Protein 5YKU (pdb70)

Nearest PDB structures (foldseek):
  5ykv-assembly1_A  TM=1.004E+00  e=8.421E-21  Macrobrachium rosenbergii nodavirus
  6h2b-assembly1_A  TM=9.064E-01  e=2.822E-12  Macrobrachium rosenbergii nodavirus
  6h2b-assembly1_C  TM=8.864E-01  e=3.123E-12  Macrobrachium rosenbergii nodavirus
  6ab6-assembly1_C  TM=8.128E-01  e=1.634E-05  Penaeus vannamei nodavirus
  6ab5-assembly1_A  TM=7.876E-01  e=9.842E-06  Penaeus vannamei nodavirus

Sequence (122 aa):
PVEVSQLTYNADTIGNWVPPTELKQTYTQDITGLKPNSKFIIVPYDRVSSEVLQKCTITCNEVDAVGSISYFDTSAIKCDGYISFQANSIGEATFTLVTDYQGAVDPKPYQYRIIRAIVGNN

Organism: Macrobrachium rosenbergii nodavirus (NCBI:txid222557)

Foldseek 3Di:
DAAPVPKDKDFPDKDFDDDDPDQWDKDKDKDADADAFFKKKKFFDDDDAPLFWKWKKKDWPAPPKDKMAIATRHDPGGRDMMIIDTHHRRGITMMMMTIHTNDDDPDDTTMMIMMGIDHDPD

Secondary structure (DSSP, 8-state):
-B-GGG-EEEEEEEEEPPPPSSSEEEEEEEE-SPPTT-EEEEEE------SS-EEEEEEE-STT-EEEEEEE-SSS-EEEEEEEEE--TTS-EEEEEEEEES--SSPPPPEEEEEEEESBT-

Structure (mmCIF, N/CA/C/O backbone):
data_5YKU
#
_entry.id   5YKU
#
_cell.length_a   72.874
_cell.length_b   72.874
_cell.length_c   47.041
_cell.angle_alpha   90.00
_cell.angle_beta   90.00
_cell.angle_gamma   120.00
#
_symmetry.space_group_name_H-M   'P 32 2 1'
#
loop_
_entity.id
_entity.type
_entity.pdbx_description
1 polymer 'Capsid protein'
2 non-polymer 'ZINC ION'
3 water water
#
loop_
_atom_site.group_PDB
_atom_site.id
_atom_site.type_symbol
_atom_site.label_atom_id
_atom_site.label_alt_id
_atom_site.label_comp_id
_atom_site.label_asym_id
_atom_site.label_entity_id
_atom_site.label_seq_id
_atom_site.pdbx_PDB_ins_code
_atom_site.Cartn_x
_atom_site.Cartn_y
_atom_site.Cartn_z
_atom_site.occupancy
_atom_site.B_iso_or_equiv
_atom_site.auth_seq_id
_atom_site.auth_comp_id
_atom_site.auth_asym_id
_atom_site.auth_atom_id
_atom_site.pdbx_PDB_model_num
ATOM 1 N N . PRO A 1 3 ? 39.332 54.463 7.331 1.00 28.51 4 PRO A N 1
ATOM 2 C CA . PRO A 1 3 ? 38.125 54.395 6.417 1.00 28.75 4 PRO A CA 1
ATOM 3 C C . PRO A 1 3 ? 38.503 54.011 5.041 1.00 29.96 4 PRO A C 1
ATOM 4 O O . PRO A 1 3 ? 39.509 54.412 4.494 1.00 28.89 4 PRO A O 1
ATOM 8 N N . VAL A 1 4 ? 37.625 53.244 4.441 1.00 18.42 5 VAL A N 1
ATOM 9 C CA . VAL A 1 4 ? 37.865 52.698 3.126 1.00 18.65 5 VAL A CA 1
ATOM 10 C C . VAL A 1 4 ? 37.288 53.606 2.046 1.00 18.58 5 VAL A C 1
ATOM 11 O O . VAL A 1 4 ? 36.170 54.008 2.079 1.00 20.06 5 VAL A O 1
ATOM 15 N N . GLU A 1 5 ? 38.123 53.948 1.052 1.00 19.93 6 GLU A N 1
ATOM 16 C CA . GLU A 1 5 ? 37.736 54.772 -0.037 1.00 21.91 6 GLU A CA 1
ATOM 17 C C . GLU A 1 5 ? 36.733 54.081 -0.883 1.00 19.85 6 GLU A C 1
ATOM 18 O O . GLU A 1 5 ? 36.779 52.845 -1.031 1.00 19.13 6 GLU A O 1
ATOM 24 N N . VAL A 1 6 ? 35.840 54.850 -1.521 1.00 20.14 7 VAL A N 1
ATOM 25 C CA . VAL A 1 6 ? 34.779 54.228 -2.25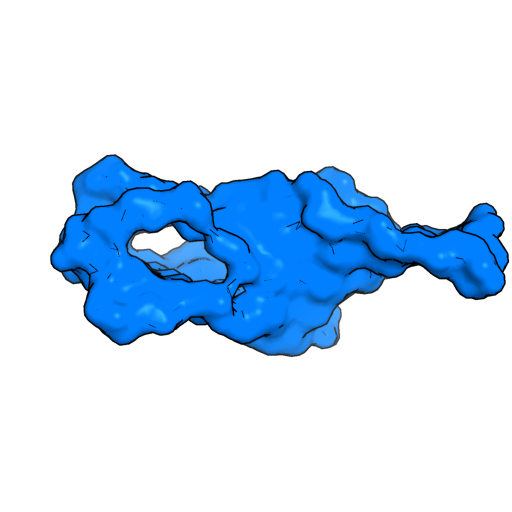7 1.00 20.73 7 VAL A CA 1
ATOM 26 C C . VAL A 1 6 ? 35.232 53.418 -3.415 1.00 22.97 7 VAL A C 1
ATOM 27 O O . VAL A 1 6 ? 34.557 52.408 -3.778 1.00 21.16 7 VAL A O 1
ATOM 31 N N . SER A 1 7 ? 36.331 53.790 -4.106 1.00 19.53 8 SER A N 1
ATOM 32 C CA . SER A 1 7 ? 36.809 52.985 -5.193 1.00 19.51 8 SER A CA 1
ATOM 33 C C . SER A 1 7 ? 37.264 51.570 -4.702 1.00 19.49 8 SER A C 1
ATOM 34 O O . SER A 1 7 ? 37.479 50.698 -5.532 1.00 21.18 8 SER A O 1
ATOM 37 N N . GLN A 1 8 ? 37.421 51.412 -3.371 1.00 19.06 9 GLN A N 1
ATOM 38 C CA . GLN A 1 8 ? 37.879 50.129 -2.845 1.00 18.12 9 GLN A CA 1
ATOM 39 C C . GLN A 1 8 ? 36.719 49.338 -2.202 1.00 17.23 9 GLN A C 1
ATOM 40 O O . GLN A 1 8 ? 36.974 48.414 -1.493 1.00 16.48 9 GLN A O 1
ATOM 46 N N . LEU A 1 9 ? 35.479 49.758 -2.485 1.00 14.50 10 LEU A N 1
ATOM 47 C CA . LEU A 1 9 ? 34.266 49.017 -1.985 1.00 12.84 10 LEU A CA 1
ATOM 48 C C . LEU A 1 9 ? 34.450 47.523 -2.279 1.00 13.45 10 LEU A C 1
ATOM 49 O O . LEU A 1 9 ? 34.799 47.089 -3.321 1.00 13.60 10 LEU A O 1
ATOM 54 N N . THR A 1 10 ? 34.136 46.754 -1.242 1.00 11.35 11 TH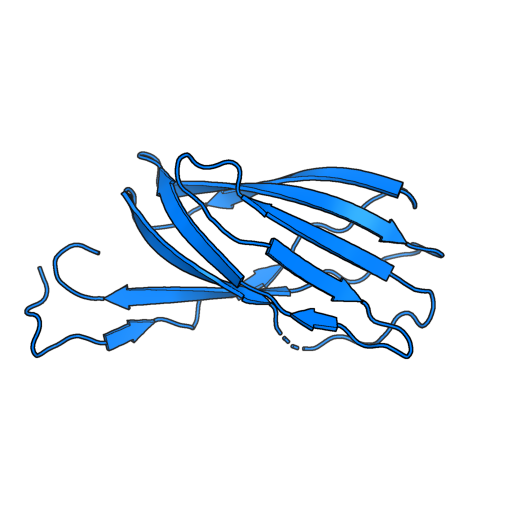R A N 1
ATOM 55 C CA . THR A 1 10 ? 33.966 45.295 -1.320 1.00 11.71 11 THR A CA 1
ATOM 56 C C . THR A 1 10 ? 32.812 44.917 -0.422 1.00 11.01 11 THR A C 1
ATOM 57 O O . THR A 1 10 ? 32.327 45.734 0.356 1.00 11.05 11 THR A O 1
ATOM 61 N N . TYR A 1 11 ? 32.421 43.680 -0.490 1.00 10.31 12 TYR A N 1
ATOM 62 C CA . TYR A 1 11 ? 31.436 43.112 0.450 1.00 10.66 12 TYR A CA 1
ATOM 63 C C . TYR A 1 11 ? 32.033 42.013 1.228 1.00 10.88 12 TYR A C 1
ATOM 64 O O . TYR A 1 11 ? 32.849 41.241 0.732 1.00 12.02 12 TYR A O 1
ATOM 73 N N . ASN A 1 12 ? 31.520 41.804 2.420 1.00 10.59 13 ASN A N 1
ATOM 74 C CA . ASN A 1 12 ? 31.740 40.622 3.189 1.00 10.43 13 ASN A CA 1
ATOM 75 C C . ASN A 1 12 ? 30.357 39.951 3.295 1.00 10.44 13 ASN A C 1
ATOM 76 O O . ASN A 1 12 ? 29.457 40.546 3.927 1.00 10.56 13 ASN A O 1
ATOM 81 N N . ALA A 1 13 ? 30.241 38.783 2.754 1.00 9.70 14 ALA A N 1
ATOM 82 C CA . ALA A 1 13 ? 29.024 37.981 2.807 1.00 10.01 14 ALA A CA 1
ATOM 83 C C . ALA A 1 13 ? 29.239 36.663 3.496 1.00 10.80 14 ALA A C 1
ATOM 84 O O . ALA A 1 13 ? 28.489 35.680 3.332 1.00 11.70 14 ALA A O 1
ATOM 86 N N . ASP A 1 14 ? 30.280 36.564 4.358 1.00 10.99 15 ASP A N 1
ATOM 87 C CA . ASP A 1 14 ? 30.651 35.312 5.022 1.00 12.00 15 ASP A CA 1
ATOM 88 C C . ASP A 1 14 ? 30.093 35.179 6.398 1.00 11.36 15 ASP A C 1
ATOM 89 O O . ASP A 1 14 ? 30.295 34.068 6.964 1.00 15.90 15 ASP A O 1
ATOM 94 N N . THR A 1 15 ? 29.498 36.147 7.008 1.00 11.56 16 THR A N 1
ATOM 95 C CA . THR A 1 15 ? 28.862 35.955 8.339 1.00 12.74 16 THR A CA 1
ATOM 96 C C . THR A 1 15 ? 27.611 35.130 8.133 1.00 12.30 16 THR A C 1
ATOM 97 O O . THR A 1 15 ? 26.664 35.602 7.480 1.00 14.31 16 THR A O 1
ATOM 101 N N . ILE A 1 16 ? 27.564 33.986 8.677 1.00 10.66 17 ILE A N 1
ATOM 102 C CA . ILE A 1 16 ? 26.416 33.063 8.657 1.00 11.09 17 ILE A CA 1
ATOM 103 C C . ILE A 1 16 ? 26.063 32.695 10.047 1.00 10.80 17 ILE A C 1
ATOM 104 O O . ILE A 1 16 ? 26.899 32.729 11.003 1.00 13.08 17 ILE A O 1
ATOM 109 N N . GLY A 1 17 ? 24.825 32.355 10.288 1.00 9.76 18 GLY A N 1
ATOM 110 C CA . GLY A 1 17 ? 24.401 31.886 11.545 1.00 10.28 18 GLY A CA 1
ATOM 111 C C . GLY A 1 17 ? 23.079 31.206 11.521 1.00 9.06 18 GLY A C 1
ATOM 112 O O . GLY A 1 17 ? 22.419 31.054 10.493 1.00 9.48 18 GLY A O 1
ATOM 113 N N . ASN A 1 18 ? 22.678 30.673 12.660 1.00 10.15 19 ASN A N 1
ATOM 114 C CA . ASN A 1 18 ? 21.458 29.917 12.866 1.00 8.83 19 ASN A CA 1
ATOM 115 C C . ASN A 1 18 ? 20.494 30.679 13.697 1.00 8.98 19 ASN A C 1
ATOM 116 O O . ASN A 1 18 ? 20.833 31.305 14.706 1.00 10.01 19 ASN A O 1
ATOM 121 N N . TRP A 1 19 ? 19.238 30.651 13.291 1.00 9.26 20 TRP A N 1
ATOM 122 C CA . TRP A 1 19 ? 18.145 31.087 14.143 1.00 9.09 20 TRP A CA 1
ATOM 123 C C . TRP A 1 19 ? 17.838 30.013 15.176 1.00 8.89 20 TRP A C 1
ATOM 124 O O . TRP A 1 19 ? 17.697 28.838 14.817 1.00 9.19 20 TRP A O 1
ATOM 135 N N . VAL A 1 20 ? 17.773 30.398 16.436 1.00 10.00 21 VAL A N 1
ATOM 136 C CA . VAL A 1 20 ? 17.456 29.427 17.467 1.00 10.06 21 VAL A CA 1
ATOM 137 C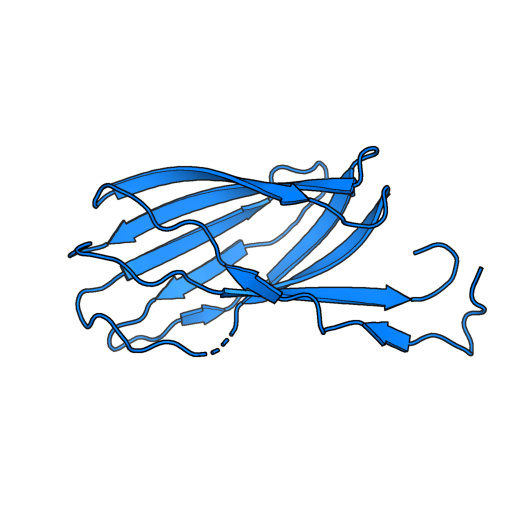 C . VAL A 1 20 ? 16.119 28.720 17.160 1.00 9.76 21 VAL A C 1
ATOM 138 O O . VAL A 1 20 ? 15.151 29.454 16.916 1.00 10.63 21 VAL A O 1
ATOM 142 N N . PRO A 1 21 ? 16.050 27.417 17.189 1.00 8.97 22 PRO A N 1
ATOM 143 C CA . PRO A 1 21 ? 14.766 26.746 16.921 1.00 10.00 22 PRO A CA 1
ATOM 144 C C . PRO A 1 21 ? 13.740 26.961 18.004 1.00 10.15 22 PRO A C 1
ATOM 145 O O . PRO A 1 21 ? 14.081 27.186 19.175 1.00 10.51 22 PRO A O 1
ATOM 149 N N . PRO A 1 22 ? 12.489 26.920 17.663 1.00 9.93 23 PRO A N 1
ATOM 150 C CA . PRO A 1 22 ? 11.430 26.981 18.663 1.00 9.58 23 PRO A CA 1
ATOM 151 C C . PRO A 1 22 ? 11.408 25.692 19.461 1.00 9.10 23 PRO A C 1
ATOM 152 O O . PRO A 1 22 ? 11.911 24.663 19.117 1.00 10.34 23 PRO A O 1
ATOM 156 N N . THR A 1 23 ? 10.780 25.830 20.642 1.00 11.19 24 THR A N 1
ATOM 157 C CA . THR A 1 23 ? 10.567 24.694 21.561 1.00 11.86 24 THR A CA 1
ATOM 158 C C . THR A 1 23 ? 9.126 24.276 21.616 1.00 13.17 24 THR A C 1
ATOM 159 O O . THR A 1 23 ? 8.858 23.367 22.370 1.00 14.33 24 THR A O 1
ATOM 163 N N . GLU A 1 24 ? 8.291 24.964 20.900 1.00 10.94 25 GLU A N 1
ATOM 164 C CA . GLU A 1 24 ? 6.820 24.662 20.856 1.00 10.70 25 GLU A CA 1
ATOM 165 C C . GLU A 1 24 ? 6.401 24.769 19.379 1.00 11.12 25 GLU A C 1
ATOM 166 O O . GLU A 1 24 ? 7.106 25.367 18.548 1.00 12.14 25 GLU A O 1
ATOM 172 N N . LEU A 1 25 ? 5.258 24.237 19.031 1.00 10.38 26 LEU A N 1
ATOM 173 C CA . LEU A 1 25 ? 4.742 24.256 17.661 1.00 11.05 26 LEU A CA 1
ATOM 174 C C . LEU A 1 25 ? 4.381 25.568 17.211 1.00 10.58 26 LEU A C 1
ATOM 175 O O . LEU A 1 25 ? 4.618 25.877 15.984 1.00 11.13 26 LEU A O 1
ATOM 180 N N . LYS A 1 26 ? 3.893 26.477 17.975 1.00 10.83 27 LYS A N 1
ATOM 181 C CA . LYS A 1 26 ? 3.632 27.836 17.689 1.00 10.97 27 LYS A CA 1
ATOM 182 C C . LYS A 1 26 ? 4.385 28.691 18.634 1.00 11.90 27 LYS A C 1
ATOM 183 O O . LYS A 1 26 ? 4.216 28.525 19.867 1.00 13.88 27 LYS A O 1
ATOM 189 N N . GLN A 1 27 ? 5.173 29.653 18.202 1.00 10.72 28 GLN A N 1
ATOM 190 C CA . GLN A 1 27 ? 5.979 30.480 19.114 1.00 11.17 28 GLN A CA 1
ATOM 191 C C . GLN A 1 27 ? 6.227 31.808 18.499 1.00 10.69 28 GLN A C 1
ATOM 192 O O . GLN A 1 27 ? 6.432 31.909 17.248 1.00 11.74 28 GLN A O 1
ATOM 198 N N . THR A 1 28 ? 6.313 32.856 19.247 1.00 10.96 29 THR A N 1
ATOM 199 C CA . THR A 1 28 ? 6.811 34.104 18.893 1.00 11.16 29 THR A CA 1
ATOM 200 C C . THR A 1 28 ? 7.900 34.460 19.844 1.00 12.87 29 THR A C 1
ATOM 201 O O . THR A 1 28 ? 7.700 34.385 21.108 1.00 13.96 29 THR A O 1
ATOM 205 N N . TYR A 1 29 ? 9.094 34.809 19.402 1.00 11.73 30 TYR A N 1
ATOM 206 C CA . TYR A 1 29 ? 10.232 34.989 20.233 1.00 10.52 30 TYR A CA 1
ATOM 207 C C . TYR A 1 29 ? 11.239 35.903 19.569 1.00 11.18 30 TYR A C 1
ATOM 208 O O . TYR A 1 29 ? 11.054 36.286 18.428 1.00 11.55 30 TYR A O 1
ATOM 217 N N . THR A 1 30 ? 12.251 36.308 20.304 1.00 11.07 31 THR A N 1
ATOM 218 C CA . THR A 1 30 ? 13.285 37.151 19.768 1.00 11.74 31 THR A CA 1
ATOM 219 C C . THR A 1 30 ? 14.642 36.536 19.797 1.00 9.95 31 THR A C 1
ATOM 220 O O . THR A 1 30 ? 14.905 35.623 20.522 1.00 12.57 31 THR A O 1
ATOM 224 N N . GLN A 1 31 ? 15.537 37.068 18.986 1.00 9.87 32 GLN A N 1
ATOM 225 C CA . GLN A 1 31 ? 16.955 36.697 18.950 1.00 9.41 32 GLN A CA 1
ATOM 226 C C . GLN A 1 31 ? 17.751 37.916 18.710 1.00 10.21 32 GLN A C 1
ATOM 227 O O . GLN A 1 31 ? 17.464 38.695 17.776 1.00 10.48 32 GLN A O 1
ATOM 233 N N . ASP A 1 32 ? 18.813 38.142 19.460 1.00 10.04 33 ASP A N 1
ATOM 234 C CA . ASP A 1 32 ? 19.773 39.204 19.227 1.00 10.43 33 ASP A CA 1
ATOM 235 C C . ASP A 1 32 ? 20.959 38.725 18.503 1.00 11.17 33 ASP A C 1
ATOM 236 O O . ASP A 1 32 ? 21.656 37.804 18.988 1.00 12.64 33 ASP A O 1
ATOM 241 N N . ILE A 1 33 ? 21.185 39.205 17.311 1.00 10.77 34 ILE A N 1
ATOM 242 C CA . ILE A 1 33 ? 22.436 38.947 16.590 1.00 12.07 34 ILE A CA 1
ATOM 243 C C . ILE A 1 33 ? 23.441 39.889 17.159 1.00 12.52 34 ILE A C 1
ATOM 244 O O . ILE A 1 33 ? 23.169 41.104 17.347 1.00 12.76 34 ILE A O 1
ATOM 249 N N . THR A 1 34 ? 24.633 39.421 17.444 1.00 13.04 35 THR A N 1
ATOM 250 C CA . THR A 1 34 ? 25.656 40.211 18.150 1.00 11.99 35 THR A CA 1
ATOM 251 C C . THR A 1 34 ? 26.966 40.127 17.383 1.00 12.68 35 THR A C 1
ATOM 252 O O . THR A 1 34 ? 27.111 39.391 16.429 1.00 12.99 35 THR A O 1
ATOM 256 N N . GLY A 1 35 ? 27.912 40.993 17.808 1.00 12.56 36 GLY A N 1
ATOM 257 C CA . GLY A 1 35 ? 29.204 40.985 17.214 1.00 12.70 36 GLY A CA 1
ATOM 258 C C . GLY A 1 35 ? 29.342 41.752 15.920 1.00 13.81 36 GLY A C 1
ATOM 259 O O . GLY A 1 35 ? 30.253 41.512 15.131 1.00 16.84 36 GLY A O 1
ATOM 260 N N . LEU A 1 36 ? 28.367 42.575 15.579 1.00 12.49 37 LEU A N 1
ATOM 261 C CA . LEU A 1 36 ? 28.367 43.351 14.320 1.00 11.82 37 LEU A CA 1
ATOM 262 C C . LEU A 1 36 ? 29.056 44.659 14.578 1.00 11.48 37 LEU A C 1
ATOM 263 O O . LEU A 1 36 ? 29.123 45.125 15.723 1.00 12.97 37 LEU A O 1
ATOM 268 N N . LYS A 1 37 ? 29.596 45.294 13.549 1.00 12.24 38 LYS A N 1
ATOM 269 C CA . LYS A 1 37 ? 30.220 46.588 13.749 1.00 10.87 38 LYS A CA 1
ATOM 270 C C . LYS A 1 37 ? 29.166 47.554 14.231 1.00 11.87 38 LYS A C 1
ATOM 271 O O . LYS A 1 37 ? 28.159 47.789 13.539 1.00 10.95 38 LYS A O 1
ATOM 277 N N . PRO A 1 38 ? 29.365 48.267 15.361 1.00 12.10 39 PRO A N 1
ATOM 278 C CA . PRO A 1 38 ? 28.326 49.132 15.790 1.00 11.74 39 PRO A CA 1
ATOM 279 C C . PRO A 1 38 ? 27.966 50.208 14.775 1.00 10.89 39 PRO A C 1
ATOM 280 O O . PRO A 1 38 ? 28.838 50.807 14.124 1.00 12.32 39 PRO A O 1
ATOM 284 N N . ASN A 1 39 ? 26.674 50.403 14.650 1.00 11.43 40 ASN A N 1
ATOM 285 C CA . ASN A 1 39 ? 26.103 51.428 13.733 1.00 12.13 40 ASN A CA 1
ATOM 286 C C . ASN A 1 39 ? 26.270 51.132 12.233 1.00 12.31 40 ASN A C 1
ATOM 287 O O . ASN A 1 39 ? 25.837 51.947 11.433 1.00 12.55 40 ASN A O 1
ATOM 292 N N . SER A 1 40 ? 26.822 49.985 11.862 1.00 10.52 41 SER A N 1
ATOM 293 C CA . SER A 1 40 ? 26.965 49.689 10.432 1.00 10.76 41 SER A CA 1
ATOM 294 C C . SER A 1 40 ? 25.617 49.256 9.869 1.00 10.05 41 SER A C 1
ATOM 295 O O . SER A 1 40 ? 24.735 48.781 10.574 1.00 10.36 41 SER A O 1
ATOM 298 N N . LYS A 1 41 ? 25.508 49.406 8.569 1.00 9.87 42 LYS A N 1
ATOM 299 C CA . LYS A 1 41 ? 24.300 49.073 7.771 1.00 9.96 42 LYS A CA 1
ATOM 300 C C . LYS A 1 41 ? 24.586 47.766 7.054 1.00 8.63 42 LYS A C 1
ATOM 301 O O . LYS A 1 41 ? 25.623 47.531 6.457 1.00 9.33 42 LYS A O 1
ATOM 307 N N . PHE A 1 42 ? 23.590 46.892 7.092 1.00 8.65 43 PHE A N 1
ATOM 308 C CA . PHE A 1 42 ? 23.661 45.509 6.619 1.00 8.17 43 PHE A CA 1
ATOM 309 C C . PHE A 1 42 ? 22.446 45.156 5.845 1.00 8.36 43 PHE A C 1
ATOM 310 O O . PHE A 1 42 ? 21.329 45.768 5.968 1.00 9.09 43 PHE A O 1
ATOM 318 N N . ILE A 1 43 ? 22.568 44.062 5.078 1.00 9.03 44 ILE A N 1
ATOM 319 C CA . ILE A 1 43 ? 21.418 43.263 4.577 1.00 9.93 44 ILE A CA 1
ATOM 320 C C . ILE A 1 43 ? 21.555 41.879 5.138 1.00 8.80 44 ILE A C 1
ATOM 321 O O . ILE A 1 43 ? 22.660 41.311 5.096 1.00 10.21 44 ILE A O 1
ATOM 326 N N . ILE A 1 44 ? 20.508 41.294 5.645 1.00 7.97 45 ILE A N 1
ATOM 327 C CA . ILE A 1 44 ? 20.479 39.852 6.030 1.00 7.96 45 ILE A CA 1
ATOM 328 C C . ILE A 1 44 ? 19.512 39.143 5.087 1.00 8.29 45 ILE A C 1
ATOM 329 O O . ILE A 1 44 ? 18.380 39.649 4.827 1.00 8.28 45 ILE A O 1
ATOM 334 N N . VAL A 1 45 ? 19.969 38.028 4.616 1.00 7.86 46 VAL A N 1
ATOM 335 C CA . VAL A 1 45 ? 19.192 37.177 3.710 1.00 8.36 46 VAL A CA 1
ATOM 336 C C . VAL A 1 45 ? 19.130 35.763 4.213 1.00 7.80 46 VAL A C 1
ATOM 337 O O . VAL A 1 45 ? 20.025 35.333 4.960 1.00 9.12 46 VAL A O 1
ATOM 341 N N . PRO A 1 46 ? 18.093 35.030 3.941 1.00 7.98 47 PRO A N 1
ATOM 342 C CA . PRO A 1 46 ? 18.039 33.610 4.242 1.00 7.79 47 PRO A CA 1
ATOM 343 C C . PRO A 1 46 ? 18.902 32.824 3.342 1.00 7.25 47 PRO A C 1
ATOM 344 O O . PRO A 1 46 ? 19.108 33.208 2.187 1.00 8.55 47 PRO A O 1
ATOM 348 N N . TYR A 1 47 ? 19.394 31.716 3.804 1.00 7.73 48 TYR A N 1
ATOM 349 C CA . TYR A 1 47 ? 19.971 30.661 2.923 1.00 7.37 48 TYR A CA 1
ATOM 350 C C . TYR A 1 47 ? 19.496 29.350 3.453 1.00 7.86 48 TYR A C 1
ATOM 351 O O . TYR A 1 47 ? 18.904 29.277 4.547 1.00 8.06 48 TYR A O 1
ATOM 368 N N . ASP A 1 49 ? 20.718 25.126 3.775 1.00 8.68 50 ASP A N 1
ATOM 369 C CA . ASP A 1 49 ? 21.523 23.925 3.585 1.00 9.59 50 ASP A CA 1
ATOM 370 C C . ASP A 1 49 ? 21.011 22.995 4.669 1.00 8.93 50 ASP A C 1
ATOM 371 O O . ASP A 1 49 ? 21.574 22.974 5.782 1.00 9.89 50 ASP A O 1
ATOM 376 N N . ARG A 1 50 ? 19.907 22.321 4.406 1.00 7.79 51 ARG A N 1
ATOM 377 C CA . ARG A 1 50 ? 19.080 21.798 5.511 1.00 8.20 51 ARG A CA 1
ATOM 378 C C . ARG A 1 50 ? 18.137 20.766 5.002 1.00 8.10 51 ARG A C 1
ATOM 379 O O . ARG A 1 50 ? 17.351 21.013 4.052 1.00 8.99 51 ARG A O 1
ATOM 387 N N . VAL A 1 51 ? 18.163 19.570 5.569 1.00 9.51 52 VAL A N 1
ATOM 388 C CA . VAL A 1 51 ? 17.231 18.546 5.269 1.00 9.24 52 VAL A CA 1
ATOM 389 C C . VAL A 1 51 ? 15.842 18.969 5.654 1.00 9.07 52 VAL A C 1
ATOM 390 O O . VAL A 1 51 ? 15.621 19.448 6.770 1.00 10.76 52 VAL A O 1
ATOM 394 N N .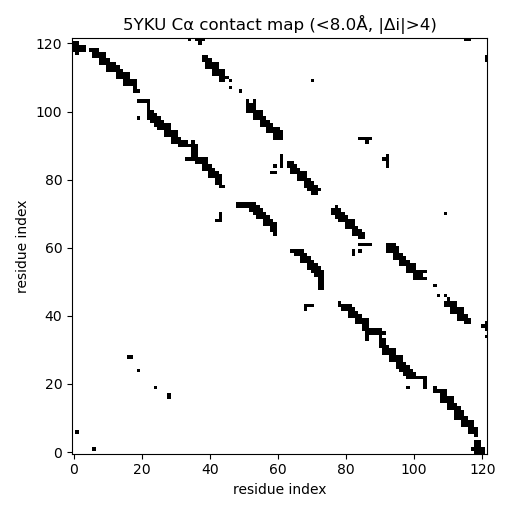 SER A 1 52 ? 14.910 18.825 4.777 1.00 9.80 53 SER A N 1
ATOM 395 C CA . SER A 1 52 ? 13.495 19.123 5.083 1.00 9.65 53 SER A CA 1
ATOM 396 C C . SER A 1 52 ? 12.946 18.234 6.178 1.00 10.01 53 SER A C 1
ATOM 397 O O . SER A 1 52 ? 13.160 17.016 6.126 1.00 10.99 53 SER A O 1
ATOM 400 N N . SER A 1 53 ? 12.220 18.815 7.102 1.00 9.28 54 SER A N 1
ATOM 401 C CA . SER A 1 53 ? 11.505 18.004 8.112 1.00 10.05 54 SER A CA 1
ATOM 402 C C . SER A 1 53 ? 10.358 17.281 7.518 1.00 10.70 54 SER A C 1
ATOM 403 O O . SER A 1 53 ? 9.886 16.320 8.192 1.00 12.29 54 SER A O 1
ATOM 406 N N . GLU A 1 54 ? 9.859 17.707 6.414 1.00 10.50 55 GLU A N 1
ATOM 407 C CA . GLU A 1 54 ? 8.630 17.191 5.839 1.00 12.07 55 GLU A CA 1
ATOM 408 C C . GLU A 1 54 ? 7.415 17.455 6.737 1.00 11.65 55 GLU A C 1
ATOM 409 O O . GLU A 1 54 ? 6.349 16.842 6.464 1.00 14.89 55 GLU A O 1
ATOM 415 N N . VAL A 1 55 ? 7.511 18.259 7.754 1.00 10.20 56 VAL A N 1
ATOM 416 C CA . VAL A 1 55 ? 6.446 18.534 8.709 1.00 10.52 56 VAL A CA 1
ATOM 417 C C . VAL A 1 55 ? 6.197 20.010 8.820 1.00 9.91 56 VAL A C 1
ATOM 418 O O . VAL A 1 55 ? 5.805 20.546 9.871 1.00 10.32 56 VAL A O 1
ATOM 422 N N . LEU A 1 56 ? 6.351 20.707 7.678 1.00 9.47 57 LEU A N 1
ATOM 423 C CA . LEU A 1 56 ? 5.753 21.993 7.504 1.00 9.22 57 LEU A CA 1
ATOM 424 C C . LEU A 1 56 ? 6.206 23.017 8.529 1.00 9.20 57 LEU A C 1
ATOM 425 O O . LEU A 1 56 ? 5.465 23.534 9.372 1.00 10.37 57 LEU A O 1
ATOM 430 N N . GLN A 1 57 ? 7.508 23.290 8.592 1.00 8.50 58 GLN A N 1
ATOM 431 C CA . GLN A 1 57 ? 8.125 24.158 9.570 1.00 8.29 58 GLN A CA 1
ATOM 432 C C . GLN A 1 57 ? 8.213 25.555 8.988 1.00 8.36 58 GLN A C 1
ATOM 433 O O . GLN A 1 57 ? 9.097 25.883 8.166 1.00 9.80 58 GLN A O 1
ATOM 439 N N . LYS A 1 58 ? 7.286 26.430 9.332 1.00 8.41 59 LYS A N 1
ATOM 440 C CA . LYS A 1 58 ? 7.206 27.786 8.840 1.00 8.41 59 LYS A CA 1
ATOM 441 C C . LYS A 1 58 ? 7.831 28.766 9.821 1.00 8.88 59 LYS A C 1
ATOM 442 O O . LYS A 1 58 ? 7.537 28.711 11.039 1.00 8.93 59 LYS A O 1
ATOM 448 N N . CYS A 1 59 ? 8.687 29.651 9.318 1.00 8.02 60 CYS A N 1
ATOM 449 C CA . CYS A 1 59 ? 9.253 30.698 10.165 1.00 8.63 60 CYS A CA 1
ATOM 450 C C . CYS A 1 59 ? 9.257 32.006 9.408 1.00 8.85 60 CYS A C 1
ATOM 451 O O . CYS A 1 59 ? 9.627 32.016 8.226 1.00 9.95 60 CYS A O 1
ATOM 454 N N . THR A 1 60 ? 8.838 33.038 10.073 1.00 9.12 61 THR A N 1
ATOM 455 C CA . THR A 1 60 ? 8.827 34.396 9.522 1.00 9.32 61 THR A CA 1
ATOM 456 C C . THR A 1 60 ? 9.575 35.320 10.418 1.00 9.90 61 THR A C 1
ATOM 457 O O . THR A 1 60 ? 9.354 35.258 11.688 1.00 11.14 61 THR A O 1
ATOM 461 N N . ILE A 1 61 ? 10.431 36.157 9.908 1.00 9.44 62 ILE A N 1
ATOM 462 C CA . ILE A 1 61 ? 11.329 37.001 10.712 1.00 9.55 62 ILE A CA 1
ATOM 463 C C . ILE A 1 61 ? 11.227 38.410 10.287 1.00 9.61 62 ILE A C 1
ATOM 464 O O . ILE A 1 61 ? 11.242 38.723 9.094 1.00 9.36 62 ILE A O 1
ATOM 469 N N . THR A 1 62 ? 11.166 39.319 11.282 1.00 9.60 63 THR A N 1
ATOM 470 C CA . THR A 1 62 ? 11.287 40.738 11.062 1.00 9.78 63 THR A CA 1
ATOM 471 C C . THR A 1 62 ? 12.321 41.296 12.048 1.00 9.83 63 THR A C 1
ATOM 472 O O . THR A 1 62 ? 12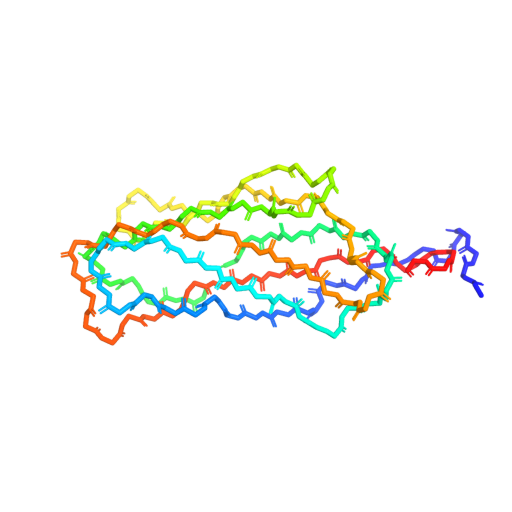.675 40.597 13.029 1.00 10.47 63 THR A O 1
ATOM 476 N N . CYS A 1 63 ? 12.768 42.514 11.838 1.00 9.47 64 CYS A N 1
ATOM 477 C CA . CYS A 1 63 ? 13.771 43.150 12.719 1.00 9.28 64 CYS A CA 1
ATOM 478 C C . CYS A 1 63 ? 13.161 44.287 13.517 1.00 10.54 64 CYS A C 1
ATOM 479 O O . CYS A 1 63 ? 12.361 45.059 12.960 1.00 11.14 64 CYS A O 1
ATOM 482 N N . ASN A 1 64 ? 13.488 44.333 14.782 1.00 10.46 65 ASN A N 1
ATOM 483 C CA . ASN A 1 64 ? 12.911 45.329 15.713 1.00 10.24 65 ASN A CA 1
ATOM 484 C C . ASN A 1 64 ? 13.689 46.588 15.712 1.00 11.51 65 ASN A C 1
ATOM 485 O O . ASN A 1 64 ? 13.209 47.541 16.329 1.00 13.38 65 ASN A O 1
ATOM 490 N N . GLU A 1 65 ? 14.820 46.706 15.085 1.00 10.32 66 GLU A N 1
ATOM 491 C CA . GLU A 1 65 ? 15.648 47.923 15.093 1.00 11.30 66 GLU A CA 1
ATOM 492 C C . GLU A 1 65 ? 14.898 49.105 14.447 1.00 10.41 66 GLU A C 1
ATOM 493 O O . GLU A 1 65 ? 14.217 48.908 13.446 1.00 11.20 66 GLU A O 1
ATOM 499 N N . VAL A 1 66 ? 15.051 50.300 14.960 1.00 12.36 67 VAL A N 1
ATOM 500 C CA . VAL A 1 66 ? 14.498 51.438 14.326 1.00 12.65 67 VAL A CA 1
ATOM 501 C C . VAL A 1 66 ? 14.941 51.500 12.861 1.00 11.57 67 VAL A C 1
ATOM 502 O O . VAL A 1 66 ? 16.089 51.291 12.568 1.00 10.88 67 VAL A O 1
ATOM 506 N N . ASP A 1 67 ? 13.995 51.729 11.982 1.00 10.64 68 ASP A N 1
ATOM 507 C CA . ASP A 1 67 ? 14.219 51.914 10.595 1.00 10.21 68 ASP A CA 1
ATOM 508 C C . ASP A 1 67 ? 14.571 50.649 9.821 1.00 10.24 68 ASP A C 1
ATOM 509 O O . ASP A 1 67 ? 14.668 50.734 8.636 1.00 11.97 68 ASP A O 1
ATOM 514 N N . ALA A 1 68 ? 14.517 49.497 10.448 1.00 9.35 69 ALA A N 1
ATOM 515 C CA . ALA A 1 68 ? 14.761 48.246 9.693 1.00 9.30 69 ALA A CA 1
ATOM 516 C C . ALA A 1 68 ? 13.550 47.975 8.882 1.00 10.50 69 ALA A C 1
ATOM 517 O O . ALA A 1 68 ? 12.394 48.218 9.311 1.00 12.24 69 ALA A O 1
ATOM 519 N N . VAL A 1 69 ? 13.737 47.435 7.712 1.00 10.27 70 VAL A N 1
ATOM 520 C CA . VAL A 1 69 ? 12.622 47.103 6.779 1.00 10.65 70 VAL A CA 1
ATOM 521 C C . VAL A 1 69 ? 12.842 45.753 6.149 1.00 9.91 70 VAL A C 1
ATOM 522 O O . VAL A 1 69 ? 13.961 45.395 5.762 1.00 11.26 70 VAL A O 1
ATOM 526 N N . GLY A 1 70 ? 11.791 44.988 6.098 1.00 9.18 71 GLY A N 1
ATOM 527 C CA . GLY A 1 70 ? 11.740 43.751 5.388 1.00 8.58 71 GLY A CA 1
ATOM 528 C C . GLY A 1 70 ? 11.250 42.623 6.216 1.00 9.44 71 GLY A C 1
ATOM 529 O O . GLY A 1 70 ? 10.968 42.714 7.413 1.00 10.20 71 GLY A O 1
ATOM 530 N N . SER A 1 71 ? 11.139 41.454 5.592 1.00 9.52 72 SER A N 1
ATOM 531 C CA . SER A 1 71 ? 10.757 40.218 6.221 1.00 10.22 72 SER A CA 1
ATOM 532 C C . SER A 1 71 ? 11.421 39.082 5.543 1.00 9.88 72 SER A C 1
ATOM 533 O O 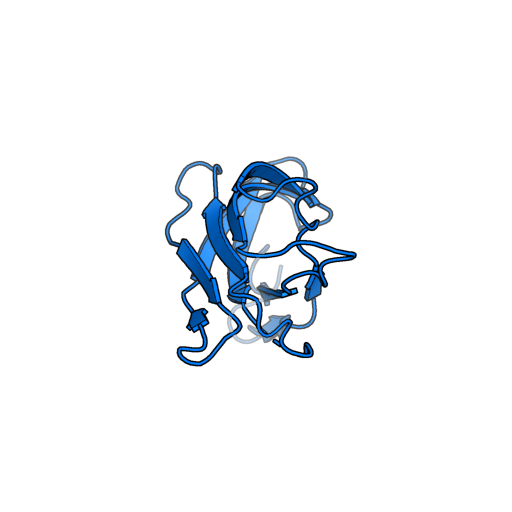. SER A 1 71 ? 11.714 39.179 4.348 1.00 10.76 72 SER A O 1
ATOM 536 N N . ILE A 1 72 ? 11.715 38.059 6.299 1.00 9.14 73 ILE A N 1
ATOM 537 C CA . ILE A 1 72 ? 12.305 36.821 5.820 1.00 8.92 73 ILE A CA 1
ATOM 538 C C . ILE A 1 72 ? 11.355 35.638 6.070 1.00 8.56 73 ILE A C 1
ATOM 539 O O . ILE A 1 72 ? 10.764 35.546 7.150 1.00 9.36 73 ILE A O 1
ATOM 544 N N . SER A 1 73 ? 11.209 34.773 5.057 1.00 8.04 74 SER A N 1
ATOM 545 C CA . SER A 1 73 ? 10.338 33.634 5.148 1.00 8.41 74 SER A CA 1
ATOM 546 C C . SER A 1 73 ? 11.066 32.366 4.920 1.00 7.99 74 SER A C 1
ATOM 547 O O . SER A 1 73 ? 11.787 32.212 3.884 1.00 8.69 74 SER A O 1
ATOM 550 N N . TYR A 1 74 ? 10.863 31.333 5.767 1.00 7.78 75 TYR A N 1
ATOM 551 C CA . TYR A 1 74 ? 11.327 29.980 5.587 1.00 8.58 75 TYR A CA 1
ATOM 552 C C . TYR A 1 74 ? 10.164 29.031 5.561 1.00 8.58 75 TYR A C 1
ATOM 553 O O . TYR A 1 74 ? 9.249 29.133 6.389 1.00 8.74 75 TYR A O 1
ATOM 562 N N . PHE A 1 75 ? 10.222 28.019 4.713 1.00 7.94 76 PHE A N 1
ATOM 563 C CA . PHE A 1 75 ? 9.268 26.874 4.737 1.00 7.97 76 PHE A CA 1
ATOM 564 C C . PHE A 1 75 ? 9.919 25.753 4.068 1.00 7.83 76 PHE A C 1
ATOM 565 O O . PHE A 1 75 ? 10.517 25.925 2.996 1.00 9.45 76 PHE A O 1
ATOM 573 N N . ASP A 1 76 ? 9.848 24.540 4.618 1.00 8.77 77 ASP A N 1
ATOM 574 C CA . ASP A 1 76 ? 10.642 23.412 4.133 1.00 8.74 77 ASP A CA 1
ATOM 575 C C . ASP A 1 76 ? 9.902 22.342 3.417 1.00 9.41 77 ASP A C 1
ATOM 576 O O . ASP A 1 76 ? 10.546 21.384 3.034 1.00 10.55 77 ASP A O 1
ATOM 581 N N . THR A 1 77 ? 8.608 22.415 3.253 1.00 10.07 78 THR A N 1
ATOM 582 C CA . THR A 1 77 ? 7.834 21.246 2.800 1.00 10.47 78 THR A CA 1
ATOM 583 C C . THR A 1 77 ? 7.022 21.586 1.606 1.00 11.49 78 THR A C 1
ATOM 584 O O . THR A 1 77 ? 6.073 22.403 1.664 1.00 13.57 78 THR A O 1
ATOM 588 N N . SER A 1 78 ? 7.323 21.006 0.466 1.00 11.02 79 SER A N 1
ATOM 589 C CA . SER A 1 78 ? 6.640 21.186 -0.823 1.00 12.39 79 SER A CA 1
ATOM 590 C C . SER A 1 78 ? 6.800 22.576 -1.400 1.00 11.44 79 SER A C 1
ATOM 591 O O . SER A 1 78 ? 7.606 22.774 -2.295 1.00 11.00 79 SER A O 1
ATOM 594 N N . ALA A 1 79 ? 6.086 23.536 -0.883 1.00 9.98 80 ALA A N 1
ATOM 595 C CA . ALA A 1 79 ? 6.197 24.927 -1.302 1.00 10.81 80 ALA A CA 1
ATOM 596 C C . ALA A 1 79 ? 7.336 25.622 -0.578 1.00 9.76 80 ALA A C 1
ATOM 597 O O . ALA A 1 79 ? 7.180 26.312 0.429 1.00 10.09 80 ALA A O 1
ATOM 599 N N . ILE A 1 80 ? 8.529 25.387 -1.062 1.00 9.36 81 ILE A N 1
ATOM 600 C CA . ILE A 1 80 ? 9.745 25.787 -0.339 1.00 10.51 81 ILE A CA 1
ATOM 601 C C . ILE A 1 80 ? 9.840 27.300 -0.344 1.00 10.11 81 ILE A C 1
ATOM 602 O O . ILE A 1 80 ? 9.733 27.937 -1.418 1.00 10.75 81 ILE A O 1
ATOM 607 N N . LYS A 1 81 ? 10.164 27.824 0.776 1.00 8.57 82 LYS A N 1
ATOM 608 C CA . LYS A 1 81 ? 10.517 29.268 0.937 1.00 9.25 82 LYS A CA 1
ATOM 609 C C . LYS A 1 81 ? 11.809 29.449 1.602 1.00 8.53 82 LYS A C 1
ATOM 610 O O . LYS A 1 81 ? 12.105 28.883 2.636 1.00 9.03 82 LYS A O 1
ATOM 616 N N . CYS A 1 82 ? 12.662 30.262 0.966 1.00 8.66 83 CYS A N 1
ATOM 617 C CA . CYS A 1 82 ? 13.904 30.784 1.532 1.00 8.44 83 CYS A CA 1
ATOM 618 C C . CYS A 1 82 ? 14.027 32.151 0.943 1.00 7.78 83 CYS A C 1
ATOM 619 O O . CYS A 1 82 ? 14.698 32.313 -0.091 1.00 8.79 83 CYS A O 1
ATOM 622 N N . ASP A 1 83 ? 13.235 33.075 1.437 1.00 8.26 84 ASP A N 1
ATOM 623 C CA . ASP A 1 83 ? 12.875 34.300 0.681 1.00 8.85 84 ASP A CA 1
ATOM 624 C C . ASP A 1 83 ? 12.873 35.501 1.599 1.00 8.80 84 ASP A C 1
ATOM 625 O O . ASP A 1 83 ? 12.858 35.434 2.808 1.00 9.30 84 ASP A O 1
ATOM 630 N N . GLY A 1 84 ? 12.879 36.633 0.933 1.00 8.77 85 GLY A N 1
ATOM 631 C CA . GLY A 1 84 ? 12.866 37.931 1.585 1.00 8.25 85 GLY A CA 1
ATOM 632 C C . GLY A 1 84 ? 14.259 38.385 1.986 1.00 8.40 85 GLY A C 1
ATOM 633 O O . GLY A 1 84 ? 15.316 37.733 1.705 1.00 8.54 85 GLY A O 1
ATOM 634 N N . TYR A 1 85 ? 14.320 39.548 2.660 1.00 8.58 86 TYR A N 1
ATOM 635 C CA . TYR A 1 85 ? 15.572 40.043 3.204 1.00 9.19 86 TYR A CA 1
ATOM 636 C C . TYR A 1 85 ? 15.166 41.157 4.148 1.00 9.24 86 TYR A C 1
ATOM 637 O O . TYR A 1 85 ? 14.051 41.655 4.116 1.00 8.71 86 TYR A O 1
ATOM 646 N N . ILE A 1 86 ? 16.108 41.512 5.031 1.00 8.68 87 ILE A N 1
ATOM 647 C CA . ILE A 1 86 ? 15.892 42.710 5.912 1.00 8.28 87 ILE A CA 1
ATOM 648 C C . ILE A 1 86 ? 17.065 43.650 5.738 1.00 9.29 87 ILE A C 1
ATOM 649 O O . ILE A 1 86 ? 18.231 43.189 5.791 1.00 8.99 87 ILE A O 1
ATOM 654 N N . SER A 1 87 ? 16.835 44.937 5.596 1.00 8.81 88 SER A N 1
ATOM 655 C CA . SER A 1 87 ? 17.815 45.968 5.719 1.00 9.29 88 SER A CA 1
ATOM 656 C C . SER A 1 87 ? 17.754 46.520 7.086 1.00 9.74 88 SER A C 1
ATOM 657 O O . SER A 1 87 ? 16.675 46.830 7.575 1.00 10.46 88 SER A O 1
ATOM 660 N N . PHE A 1 88 ? 18.901 46.618 7.740 1.00 9.28 89 PHE A N 1
ATOM 661 C CA . PHE A 1 88 ? 18.947 47.104 9.100 1.00 9.06 89 PHE A CA 1
ATOM 662 C C . PHE A 1 88 ? 20.292 47.706 9.410 1.00 8.52 89 PHE A C 1
ATOM 663 O O . PHE A 1 88 ? 21.299 47.421 8.775 1.00 10.26 89 PHE A O 1
ATOM 671 N N . GLN A 1 89 ? 20.333 48.474 10.484 1.00 9.41 90 GLN A N 1
ATOM 672 C CA . GLN A 1 89 ? 21.536 49.064 11.015 1.00 10.25 90 GLN A CA 1
ATOM 673 C C . GLN A 1 89 ? 21.754 48.453 12.388 1.00 10.17 90 GLN A C 1
ATOM 674 O O . GLN A 1 89 ? 20.819 48.362 13.191 1.00 12.25 90 GLN A O 1
ATOM 680 N N . ALA A 1 90 ? 22.971 47.954 12.643 1.00 9.32 91 ALA A N 1
ATOM 681 C CA . ALA A 1 90 ? 23.317 47.490 14.005 1.00 10.49 91 ALA A CA 1
ATOM 682 C C . ALA A 1 90 ? 23.209 48.703 14.951 1.00 11.10 91 ALA A C 1
ATOM 683 O O . ALA A 1 90 ? 23.512 49.835 14.595 1.00 10.82 91 ALA A O 1
ATOM 685 N N . ASN A 1 91 ? 22.854 48.383 16.203 1.00 10.58 92 ASN A N 1
ATOM 686 C CA . ASN A 1 91 ? 22.767 49.433 17.246 1.00 10.02 92 ASN A CA 1
ATOM 687 C C . ASN A 1 91 ? 24.167 49.804 17.700 1.00 11.16 92 ASN A C 1
ATOM 688 O O . ASN A 1 91 ? 25.184 49.345 17.193 1.00 10.78 92 ASN A O 1
ATOM 693 N N . SER A 1 92 ? 24.141 50.696 18.747 1.00 12.47 93 SER A N 1
ATOM 694 C CA . SER A 1 92 ? 25.388 51.273 19.221 1.00 12.91 93 SER A CA 1
ATOM 695 C C . SER A 1 92 ? 26.318 50.270 19.941 1.00 11.98 93 SER A C 1
ATOM 696 O O . SER A 1 92 ? 27.465 50.568 20.161 1.00 13.93 93 SER A O 1
ATOM 699 N N . ILE A 1 93 ? 25.800 49.074 20.245 1.00 11.55 94 ILE A N 1
ATOM 700 C CA . ILE A 1 93 ? 26.531 48.012 20.915 1.00 13.04 94 ILE A CA 1
ATOM 701 C C . ILE A 1 93 ? 26.749 46.834 19.941 1.00 11.83 94 ILE A C 1
ATOM 702 O O . ILE A 1 93 ? 27.162 45.758 20.340 1.00 13.18 94 ILE A O 1
ATOM 707 N N . GLY A 1 94 ? 26.532 47.012 18.636 1.00 11.70 95 GLY A N 1
ATOM 708 C CA . GLY A 1 94 ? 26.823 45.971 17.687 1.00 10.97 95 GLY A CA 1
ATOM 709 C C . GLY A 1 94 ? 25.824 44.868 17.591 1.00 10.64 95 GLY A C 1
ATOM 710 O O . GLY A 1 94 ? 26.220 43.786 17.182 1.00 11.61 95 GLY A O 1
ATOM 711 N N . GLU A 1 95 ? 24.586 45.111 17.898 1.00 9.72 96 GLU A N 1
ATOM 712 C CA . GLU A 1 95 ? 23.562 44.134 17.886 1.00 10.20 96 GLU A CA 1
ATOM 713 C C . GLU A 1 95 ? 22.358 44.557 17.079 1.00 9.90 96 GLU A C 1
ATOM 714 O O . GLU A 1 95 ? 22.099 45.718 16.816 1.00 10.65 96 GLU A O 1
ATOM 720 N N . ALA A 1 96 ? 21.519 43.538 16.790 1.00 9.52 97 ALA A N 1
ATOM 721 C CA . ALA A 1 96 ? 20.201 43.795 16.234 1.00 9.31 97 ALA A CA 1
ATOM 722 C C . ALA A 1 96 ? 19.266 42.727 16.724 1.00 8.79 97 ALA A C 1
ATOM 723 O O . ALA A 1 96 ? 19.633 41.552 16.724 1.00 10.14 97 ALA A O 1
ATOM 725 N N . THR A 1 97 ? 18.079 43.108 17.114 1.00 9.45 98 THR A N 1
ATOM 726 C CA . THR A 1 97 ? 17.094 42.195 17.618 1.00 9.41 98 THR A CA 1
ATOM 727 C C . THR A 1 97 ? 16.083 41.892 16.549 1.00 9.69 98 THR A C 1
ATOM 728 O O . THR A 1 97 ? 15.573 42.772 15.865 1.00 10.88 98 THR A O 1
ATOM 732 N N . PHE A 1 98 ? 15.760 40.643 16.383 1.00 9.42 99 PHE A N 1
ATOM 733 C CA . PHE A 1 98 ? 14.753 40.086 15.450 1.00 9.00 99 PHE A CA 1
ATOM 734 C C . PHE A 1 98 ? 13.658 39.383 16.157 1.00 8.80 99 PHE A C 1
ATOM 735 O O . PHE A 1 98 ? 13.888 38.774 17.201 1.00 10.54 99 PHE A O 1
ATOM 743 N N . THR A 1 99 ? 12.487 39.480 15.582 1.00 9.81 100 THR A N 1
ATOM 744 C CA . THR A 1 99 ? 11.303 38.752 16.059 1.00 10.21 100 THR A CA 1
ATOM 745 C C . THR A 1 99 ? 10.996 37.623 15.138 1.00 10.74 100 THR A C 1
ATOM 746 O O . THR A 1 99 ? 10.879 37.827 13.896 1.00 11.61 100 THR A O 1
ATOM 750 N N . LEU A 1 100 ? 10.943 36.436 15.609 1.00 9.58 101 LEU A N 1
ATOM 751 C CA . LEU A 1 100 ? 10.653 35.216 14.947 1.00 9.07 101 LEU A CA 1
ATOM 752 C C . LEU A 1 100 ? 9.284 34.719 15.279 1.00 9.03 101 LEU A C 1
ATOM 753 O O . LEU A 1 100 ? 8.894 34.654 16.441 1.00 10.02 101 LEU A O 1
ATOM 758 N N . VAL A 1 101 ? 8.471 34.408 14.292 1.00 9.36 102 VAL A N 1
ATOM 759 C CA . VAL A 1 101 ? 7.152 33.811 14.446 1.00 9.68 102 VAL A CA 1
ATOM 760 C C . VAL A 1 101 ? 7.183 32.457 13.769 1.00 9.83 102 VAL A C 1
ATOM 761 O O . VAL A 1 101 ? 7.464 32.396 12.531 1.00 9.55 102 VAL A O 1
ATOM 765 N N . THR A 1 102 ? 7.034 31.420 14.538 1.00 10.02 103 THR A N 1
ATOM 766 C CA . THR A 1 102 ? 7.145 30.044 14.032 1.00 9.72 103 THR A CA 1
ATOM 767 C C . THR A 1 102 ? 5.849 29.336 14.141 1.00 9.69 103 THR A C 1
ATOM 768 O O . THR A 1 102 ? 5.138 29.454 15.103 1.00 10.25 103 THR A O 1
ATOM 772 N N . ASP A 1 103 ? 5.527 28.531 13.155 1.00 9.18 104 ASP A N 1
ATOM 773 C CA . ASP A 1 103 ? 4.336 27.701 13.074 1.00 10.63 104 ASP A CA 1
ATOM 774 C C . ASP A 1 103 ? 4.791 26.385 12.404 1.00 9.36 104 ASP A C 1
ATOM 775 O O . ASP A 1 103 ? 4.992 26.308 11.191 1.00 10.33 104 ASP A O 1
ATOM 780 N N . TYR A 1 104 ? 5.097 25.399 13.205 1.00 9.23 105 TYR A N 1
ATOM 781 C CA . TYR A 1 104 ? 5.645 24.131 12.797 1.00 9.98 105 TYR A CA 1
ATOM 782 C C . TYR A 1 104 ? 4.583 23.064 12.994 1.00 11.07 105 TYR A C 1
ATOM 783 O O . TYR A 1 104 ? 4.066 22.955 14.124 1.00 12.43 105 TYR A O 1
ATOM 792 N N . GLN A 1 105 ? 4.267 22.254 12.030 1.00 9.90 106 GLN A N 1
ATOM 793 C CA . GLN A 1 105 ? 3.263 21.171 12.247 1.00 9.36 106 GLN A CA 1
ATOM 794 C C . GLN A 1 105 ? 3.793 20.160 13.189 1.00 11.32 106 GLN A C 1
ATOM 795 O O . GLN A 1 105 ? 3.088 19.667 14.068 1.00 12.24 106 GLN A O 1
ATOM 801 N N . GLY A 1 106 ? 5.073 19.812 13.077 1.00 11.31 107 GLY A N 1
ATOM 802 C CA . GLY A 1 106 ? 5.845 18.978 13.982 1.00 13.03 107 GLY A CA 1
ATOM 803 C C . GLY A 1 106 ? 7.148 19.577 14.369 1.00 16.00 107 GLY A C 1
ATOM 804 O O . GLY A 1 106 ? 7.652 20.423 13.583 1.00 13.53 107 GLY A O 1
ATOM 805 N N . ALA A 1 107 ? 7.706 19.362 15.593 1.00 16.70 108 ALA A N 1
ATOM 806 C CA . ALA A 1 107 ? 8.942 20.126 16.057 1.00 17.75 108 ALA A CA 1
ATOM 807 C C . ALA A 1 107 ? 9.775 19.226 17.028 1.00 21.28 108 ALA A C 1
ATOM 808 O O . ALA A 1 107 ? 10.239 19.797 18.132 1.00 28.47 108 ALA A O 1
ATOM 810 N N . VAL A 1 108 ? 10.145 18.045 16.511 1.00 16.90 109 VAL A N 1
ATOM 811 C CA . VAL A 1 108 ? 11.110 17.141 17.291 1.00 17.56 109 VAL A CA 1
ATOM 812 C C . VAL A 1 108 ? 12.522 17.421 16.803 1.00 15.22 109 VAL A C 1
ATOM 813 O O . VAL A 1 108 ? 12.853 17.187 15.667 1.00 16.00 109 VAL A O 1
ATOM 817 N N . ASP A 1 109 ? 13.358 17.901 17.683 1.00 12.53 110 ASP A N 1
ATOM 818 C CA . ASP A 1 109 ? 14.762 18.285 17.343 1.00 11.30 110 ASP A CA 1
ATOM 819 C C . ASP A 1 109 ? 14.797 19.119 16.031 1.00 11.25 110 ASP A C 1
ATOM 820 O O . ASP A 1 109 ? 15.492 18.801 15.115 1.00 11.83 110 ASP A O 1
ATOM 825 N N . PRO A 1 110 ? 14.029 20.192 15.984 1.00 10.34 111 PRO A N 1
ATOM 826 C CA . PRO A 1 110 ? 13.980 20.931 14.746 1.00 10.82 111 PRO A CA 1
ATOM 827 C C . PRO A 1 110 ? 15.349 21.498 14.354 1.00 10.40 111 PRO A C 1
ATOM 828 O O . PRO A 1 110 ? 16.031 22.023 15.212 1.00 12.31 111 PRO A O 1
ATOM 832 N N . LYS A 1 111 ? 15.661 21.382 13.076 1.00 9.71 112 LYS A N 1
ATOM 833 C CA . LYS A 1 111 ? 16.926 21.943 12.601 1.00 10.32 112 LYS A CA 1
ATOM 834 C C . LYS A 1 111 ? 16.821 23.452 12.446 1.00 8.99 112 LYS A C 1
ATOM 835 O O . LYS A 1 111 ? 15.759 23.945 11.969 1.00 9.31 112 LYS A O 1
ATOM 841 N N . PRO A 1 112 ? 17.798 24.224 12.763 1.00 8.95 113 PRO A N 1
ATOM 842 C CA . PRO A 1 112 ? 17.713 25.676 12.626 1.00 8.92 113 PRO A CA 1
ATOM 843 C C . PRO A 1 112 ? 17.552 26.103 11.177 1.00 8.50 113 PRO A C 1
ATOM 844 O O . PRO A 1 112 ? 18.061 25.475 10.251 1.00 9.34 113 PRO A O 1
ATOM 848 N N . TYR A 1 113 ? 16.808 27.187 11.002 1.00 7.83 114 TYR A N 1
ATOM 849 C CA . TYR A 1 113 ? 16.901 27.940 9.757 1.00 7.46 114 TYR A CA 1
ATOM 850 C C . TYR A 1 113 ? 18.103 28.833 9.852 1.00 7.57 114 TYR A C 1
ATOM 851 O O . TYR A 1 113 ? 18.654 29.119 10.953 1.00 8.67 114 TYR A O 1
ATOM 860 N N . GLN A 1 114 ? 18.583 29.306 8.690 1.00 7.51 115 GLN A N 1
ATOM 861 C CA . GLN A 1 114 ? 19.967 29.816 8.498 1.00 7.50 115 GLN A CA 1
ATOM 862 C C . GLN A 1 114 ? 19.956 31.136 7.806 1.00 7.89 115 GLN A C 1
ATOM 863 O O . GLN A 1 114 ? 19.147 31.401 6.920 1.00 7.78 115 GLN A O 1
ATOM 869 N N . TYR A 1 115 ? 20.867 32.003 8.17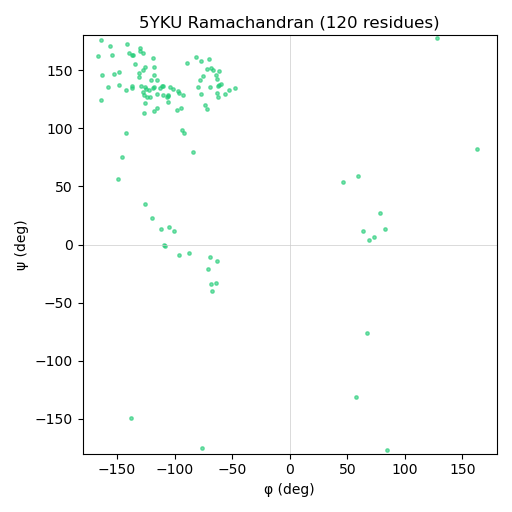9 1.00 7.85 116 TYR A N 1
ATOM 870 C CA . TYR A 1 115 ? 20.955 33.332 7.662 1.00 8.19 116 TYR A CA 1
ATOM 871 C C . TYR A 1 115 ? 22.367 33.718 7.291 1.00 7.90 116 TYR A C 1
ATOM 872 O O . TYR A 1 115 ? 23.353 33.156 7.771 1.00 7.98 116 TYR A O 1
ATOM 881 N N . ARG A 1 116 ? 22.471 34.684 6.351 1.00 8.55 117 ARG A N 1
ATOM 882 C CA . ARG A 1 116 ? 23.739 35.257 5.840 1.00 7.76 117 ARG A CA 1
ATOM 883 C C . ARG A 1 116 ? 23.656 36.754 5.966 1.00 8.85 117 ARG A C 1
ATOM 884 O O . ARG A 1 116 ? 22.672 37.345 5.497 1.00 9.31 117 ARG A O 1
ATOM 892 N N . ILE A 1 117 ? 24.664 37.348 6.517 1.00 9.17 118 ILE A N 1
ATOM 893 C CA . ILE A 1 117 ? 24.727 38.822 6.629 1.00 9.59 118 ILE A CA 1
ATOM 894 C C . ILE A 1 117 ? 25.692 39.359 5.651 1.00 9.45 118 ILE A C 1
ATOM 895 O O . ILE A 1 117 ? 26.825 38.813 5.456 1.00 11.42 118 ILE A O 1
ATOM 900 N N . ILE A 1 118 ? 25.249 40.344 4.878 1.00 9.02 119 ILE A N 1
ATOM 901 C CA . ILE A 1 118 ? 26.029 41.020 3.855 1.00 9.10 119 ILE A CA 1
ATOM 902 C C . ILE A 1 118 ? 26.384 42.398 4.346 1.00 8.63 119 ILE A C 1
ATOM 903 O O . ILE A 1 118 ? 25.477 43.219 4.733 1.00 8.97 119 ILE A O 1
ATOM 908 N N . ARG A 1 119 ? 27.683 42.769 4.331 1.00 9.19 120 ARG A N 1
ATOM 909 C CA . ARG A 1 119 ? 28.174 44.053 4.758 1.00 9.84 120 ARG A CA 1
ATOM 910 C C . ARG A 1 119 ? 28.992 44.702 3.674 1.00 9.61 120 ARG A C 1
ATOM 911 O O . ARG A 1 119 ? 29.960 44.090 3.189 1.00 10.24 120 ARG A O 1
ATOM 919 N N . ALA A 1 120 ? 28.629 45.879 3.210 1.00 9.39 121 ALA A N 1
ATOM 920 C CA . ALA A 1 120 ? 29.503 46.707 2.322 1.00 10.98 121 ALA A CA 1
ATOM 921 C C . ALA A 1 120 ? 30.633 47.303 3.197 1.00 10.77 121 ALA A C 1
ATOM 922 O O . ALA A 1 120 ? 30.362 48.005 4.169 1.00 12.46 121 ALA A O 1
ATOM 924 N N . ILE A 1 121 ? 31.854 46.963 2.826 1.00 10.60 122 ILE A N 1
ATOM 925 C CA . ILE A 1 121 ? 33.046 47.485 3.494 1.00 12.27 122 ILE A CA 1
ATOM 926 C C . ILE A 1 121 ? 33.498 48.758 2.742 1.00 10.36 122 ILE A C 1
ATOM 927 O O . ILE A 1 121 ? 34.090 48.610 1.665 1.00 11.66 122 ILE A O 1
ATOM 932 N N . VAL A 1 122 ? 33.093 49.869 3.238 1.00 10.73 123 VAL A N 1
ATOM 933 C CA . VAL A 1 122 ? 33.309 51.166 2.554 1.00 12.68 123 VAL A CA 1
ATOM 934 C C . VAL A 1 122 ? 33.108 52.228 3.564 1.00 12.82 123 VAL A C 1
ATOM 935 O O . VAL A 1 122 ? 32.350 52.057 4.534 1.00 13.17 123 VAL A O 1
ATOM 939 N N . GLY A 1 123 ? 33.863 53.322 3.468 1.00 13.85 124 GLY A N 1
ATOM 940 C CA . GLY A 1 123 ? 33.818 54.311 4.518 1.00 14.67 124 GLY A CA 1
ATOM 941 C C . GLY A 1 123 ? 34.170 53.744 5.886 1.00 13.42 124 GLY A C 1
ATOM 942 O O . GLY A 1 123 ? 35.103 53.003 6.024 1.00 14.34 124 GLY A O 1
ATOM 943 N N . ASN A 1 124 ? 33.355 54.044 6.849 1.00 14.90 125 ASN A N 1
ATOM 944 C CA . ASN A 1 124 ? 33.412 53.416 8.141 1.00 15.16 125 ASN A CA 1
ATOM 945 C C . ASN A 1 124 ? 32.380 52.296 8.395 1.00 15.64 125 ASN A C 1
ATOM 946 O O . ASN A 1 124 ? 32.235 51.794 9.497 1.00 17.04 125 ASN A O 1
ATOM 951 N N . ASN A 1 125 ? 31.722 51.884 7.334 1.00 13.58 126 ASN A N 1
ATOM 952 C CA . ASN A 1 125 ? 30.712 50.796 7.463 1.00 13.74 126 ASN A CA 1
ATOM 953 C C . ASN A 1 125 ? 31.286 49.443 7.654 1.00 17.76 126 ASN A C 1
ATOM 954 O O . ASN A 1 125 ? 32.406 49.217 7.094 1.00 18.64 126 ASN A O 1
#

InterPro domains:
  IPR029053 Viral coat protein subunit [G3DSA:2.60.120.20] (61-248)

B-factor: mean 15.73, std 9.22, range [7.25, 63.26]

Radius of gyration: 15.47 Å; Cα contacts (8 Å, |Δi|>4): 316; chains: 1; bounding box: 35×38×27 Å

Solvent-accessible surface area: 7088 Å² total

=== Feature glossary ===
A reading guide for the features in this record.

Start from the sequence.

  · Sequence gives the chain of amino acids in standard one-letter code (A=alanine, C=cysteine, …, Y=tyrosine), read N→C. It is the only feature that is directly encoded by the gene; all structural features are derived from the folded form of this sequence.

Fold it, and you get atomic coordinates and the backbone conformation that goes with them.

  · The mmCIF table is the protein's shape written out atom by atom. For each backbone N, Cα, C, and carbonyl O, it records an (x, y, z) coordinate triple in Å plus the residue type, chain letter, and residue number.

  · Backbone dihedral angles. Every residue except chain termini has a φ (preceding-C → N → Cα → C) and a ψ (N → Cα → C → next-N). They are reported in degrees following the IUPAC sign convention. Secondary structure is essentially a statement about which (φ, ψ) basin each residue occupies.

  · DSSP 8-state secondary structure assigns each residue one of H (α-helix), G (3₁₀-helix), I (π-helix), E (extended β-strand), B (isolated β-bridge), T (hydrogen-bonded turn), S (bend), or '-' (coil). The assignment is computed from backbone hydrogen-bond geometry via the Kabsch–Sander algorithm.

  · P-SEA three-state annotation labels each residue as helix, strand, or coil based purely on the geometry of the Cα trace. It serves as a fallback when the full backbone (and thus DSSP) is unavailable.

Summarize the fold with a handful of shape descriptors and a per-residue structural alphabet.

  · Radius of gyration (Rg) is the root-mean-square distance of Cα atoms from their centroid — a single number for overall size and compactness. A globular domain of N residues has Rg ≈ 2.2·N^0.38 Å; an extended or disordered chain has a much larger Rg. The Cα contact count is the number of residue pairs whose Cα atoms are within 8 Å and are more than four positions apart in sequence — a standard proxy for tertiary packing density. The bounding box is the smallest axis-aligned box enclosing all Cα atoms.

  · Foldseek's 3Di representation compresses backbone geometry into a per-residue letter drawn from a learned twenty-state alphabet. It captures the tertiary interaction pattern around each residue — which residues are packed against it in space, regardless of where they are in sequence.

  · Accessible surface area quantifies burial. A residue with SASA near zero is packed into the hydrophobic core; one with SASA >100 Å² sits on the surface. Computed here via the Shrake–Rupley numerical algorithm with a 1.4 Å probe.

Ask how reliable the model is.

  · For AlphaFold models, the B-factor field carries pLDDT — the model's own estimate of local accuracy on a 0–100 scale. Regions with pLDDT<50 should be treated as essentially unmodeled; they often correspond to intrinsically disordered segments.

  · For experimental (PDB) structures, the B-factor (temperature factor) quantifies the positional spread of each atom in the crystal — a combination of thermal vibration and static disorder — in units of Å². High B-factors mark flexible loops or poorly resolved regions; low B-factors mark the rigid, well-ordered core.

  · PAE(i, j) answers: if I align the predicted and true structures on residue i, how far off (in Å) do I expect residue j to be? A block-diagonal PAE matrix with low values on the blocks and high values off-diagonal is the signature of a multi-domain protein with confidently predicted domains but uncertain inter-domain orientation.

Place it in context: what it resembles, what it is annotated as, and how it looks.

  · Structural nearest neighbors (via Foldseek easy-search vs the PDB). Reported per hit: target PDB id, E-value, and alignment TM-score. A TM-score above ~0.5 is the conventional threshold for 'same fold'.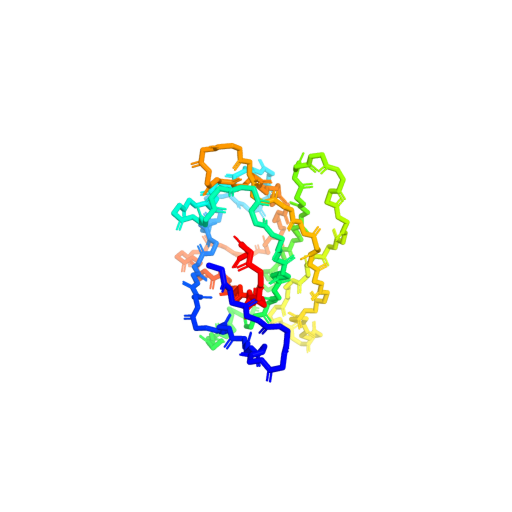

  · Functional annotations link the protein to curated databases. InterPro entries identify conserved domains and families by matching the sequence against member-database signatures (Pfam, PROSITE, CDD, …). Gene Ontology (GO) terms describe molecular function, biological process, and cellular component in a controlled vocabulary. CATH places the structure in a hierarchical fold classification (Class/Architecture/Topology/Homologous-superfamily). The organism is the source species.

  · Plot images: a contact map (which residues are close in 3D, as an N×N binary image), a Ramachandran scatter (backbone torsion angles, revealing secondary-structure composition at a glance), and — for AlphaFold structures — a PAE heatmap (pairwise prediction confidence).

  · Structure images are PyMOL renders from six orthogonal camera directions. Cartoon representation draws helices as coils and strands as arrows; sticks shows the backbone as bonds; surface shows the solvent-excluded envelope. Rainbow coloring maps sequence position to hue (blue→red, N→C); chain coloring assigns a distinct color per polypeptide.